Protein AF-A0A524N3B2-F1 (afdb_monomer_lite)

Foldseek 3Di:
DDVLVVLLVVLVVVLVVLLVQLVVQLVPDPDPVSVVVSVVSNVVNVVSVVVSVVVSVVPDPDD

Structure (mmCIF, N/CA/C/O backbone):
data_AF-A0A524N3B2-F1
#
_entry.id   AF-A0A524N3B2-F1
#
loop_
_atom_site.group_PDB
_atom_site.id
_atom_site.type_symbol
_atom_site.label_atom_id
_atom_site.label_alt_id
_atom_site.label_comp_id
_atom_site.label_asym_id
_atom_site.label_entity_id
_atom_site.label_seq_id
_atom_site.pdbx_PDB_ins_code
_atom_site.Cartn_x
_atom_site.Cartn_y
_atom_site.Cartn_z
_atom_site.occupancy
_atom_site.B_iso_or_equiv
_atom_site.auth_seq_id
_atom_site.auth_comp_id
_atom_site.auth_asym_id
_atom_site.auth_atom_id
_atom_site.pdbx_PDB_model_num
ATOM 1 N N . MET A 1 1 ? -16.094 10.837 16.643 1.00 65.50 1 MET A N 1
ATOM 2 C CA . MET A 1 1 ? -15.711 9.774 15.678 1.00 65.50 1 MET A CA 1
ATOM 3 C C . MET A 1 1 ? -15.289 8.538 16.461 1.00 65.50 1 MET A C 1
ATOM 5 O O . MET A 1 1 ? -14.657 8.704 17.493 1.00 65.50 1 MET A O 1
ATOM 9 N N . ASN A 1 2 ? -15.659 7.330 16.024 1.00 88.25 2 ASN A N 1
ATOM 10 C CA . ASN A 1 2 ? -15.265 6.096 16.717 1.00 88.25 2 ASN A CA 1
ATOM 11 C C . ASN A 1 2 ? -13.765 5.813 16.449 1.00 88.25 2 ASN A C 1
ATOM 13 O O . ASN A 1 2 ? -13.397 5.706 15.274 1.00 88.25 2 ASN A O 1
ATOM 17 N N . PRO A 1 3 ? -12.908 5.701 17.484 1.00 88.19 3 PRO A N 1
ATOM 18 C CA . PRO A 1 3 ? -11.465 5.498 17.322 1.00 88.19 3 PRO A CA 1
ATOM 19 C C . PRO A 1 3 ? -11.117 4.217 16.553 1.00 88.19 3 PRO A C 1
ATOM 21 O O . PRO A 1 3 ? -10.154 4.203 15.788 1.00 88.19 3 PRO A O 1
ATOM 24 N N . GLU A 1 4 ? -11.930 3.167 16.667 1.00 90.25 4 GLU A N 1
ATOM 25 C CA . GLU A 1 4 ? -11.742 1.924 15.917 1.00 90.25 4 GLU A CA 1
ATOM 26 C C . GLU A 1 4 ? -11.912 2.142 14.408 1.00 90.25 4 GLU A C 1
ATOM 28 O O . GLU A 1 4 ? -11.123 1.645 13.605 1.00 90.25 4 GLU A O 1
ATOM 33 N N . ARG A 1 5 ? -12.912 2.943 14.011 1.00 93.12 5 ARG A N 1
ATOM 34 C CA . ARG A 1 5 ? -13.153 3.280 12.599 1.00 93.12 5 ARG A CA 1
ATOM 35 C C . ARG A 1 5 ? -12.002 4.085 12.011 1.00 93.12 5 ARG A C 1
ATOM 37 O O . ARG A 1 5 ? -11.624 3.833 10.872 1.00 93.12 5 ARG A O 1
ATOM 44 N N . ILE A 1 6 ? -11.458 5.029 12.783 1.00 94.94 6 ILE A N 1
ATOM 45 C CA . ILE A 1 6 ? -10.289 5.816 12.369 1.00 94.94 6 ILE A CA 1
ATOM 46 C C . ILE A 1 6 ? -9.113 4.875 12.130 1.00 94.94 6 ILE A C 1
ATOM 48 O O . ILE A 1 6 ? -8.514 4.911 11.064 1.00 94.94 6 ILE A O 1
ATOM 52 N N . LEU A 1 7 ? -8.837 3.979 13.079 1.00 94.25 7 LEU A N 1
ATOM 53 C CA . LEU A 1 7 ? -7.701 3.074 12.985 1.00 94.25 7 LEU A CA 1
ATOM 54 C C . LEU A 1 7 ? -7.814 2.089 11.814 1.00 94.25 7 LEU A C 1
ATOM 56 O O . LEU A 1 7 ? -6.851 1.925 11.067 1.00 94.25 7 LEU A O 1
ATOM 60 N N . LYS A 1 8 ? -8.994 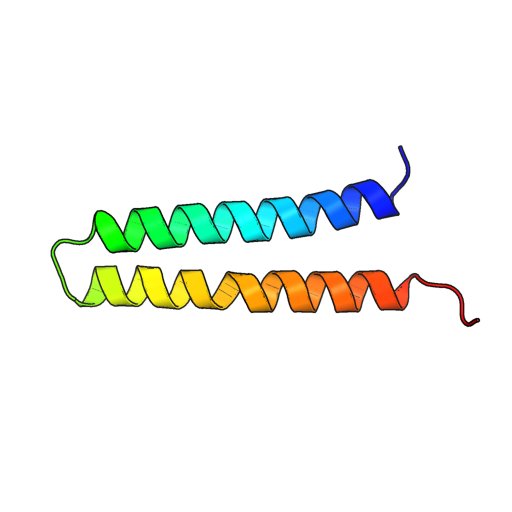1.480 11.616 1.00 95.19 8 LYS A N 1
ATOM 61 C CA . LYS A 1 8 ? -9.291 0.658 10.428 1.00 95.19 8 LYS A CA 1
ATOM 62 C C . LYS A 1 8 ? -9.026 1.445 9.145 1.00 95.19 8 LYS A C 1
ATOM 64 O O . LYS A 1 8 ? -8.333 0.954 8.258 1.00 95.19 8 LYS A O 1
ATOM 69 N N . GLY A 1 9 ? -9.538 2.675 9.078 1.00 97.25 9 GLY A N 1
ATOM 70 C CA . GLY A 1 9 ? -9.323 3.577 7.950 1.00 97.25 9 GLY A CA 1
ATOM 71 C C . GLY A 1 9 ? -7.843 3.859 7.691 1.00 97.25 9 GLY A C 1
ATOM 72 O O . GLY A 1 9 ? -7.413 3.772 6.547 1.00 97.25 9 GLY A O 1
ATOM 73 N N . THR A 1 10 ? -7.053 4.119 8.735 1.00 97.06 10 THR A N 1
ATOM 74 C CA . THR A 1 10 ? -5.611 4.382 8.619 1.00 97.06 10 THR A CA 1
ATOM 75 C C . THR A 1 10 ? -4.856 3.200 8.019 1.00 97.06 10 THR A C 1
ATOM 77 O O . THR A 1 1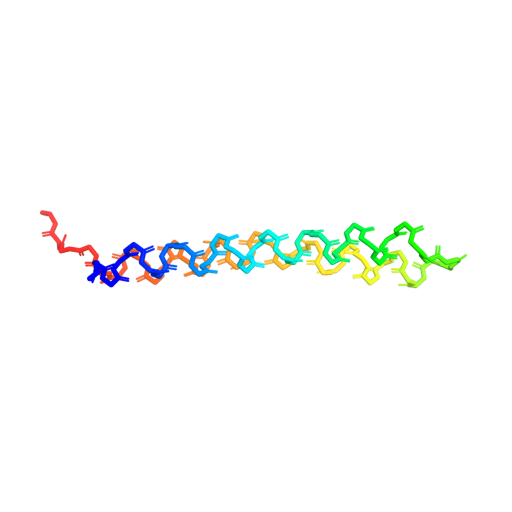0 ? -4.066 3.401 7.101 1.00 97.06 10 THR A O 1
ATOM 80 N N . PHE A 1 11 ? -5.105 1.970 8.483 1.00 97.75 11 PHE A N 1
ATOM 81 C CA . PHE A 1 11 ? -4.428 0.787 7.935 1.00 97.75 11 PHE A CA 1
ATOM 82 C C . PHE A 1 11 ? -4.820 0.511 6.482 1.00 97.75 11 PHE A C 1
ATOM 84 O O . PHE A 1 11 ? -3.951 0.203 5.668 1.00 97.75 11 PHE A O 1
ATOM 91 N N . LEU A 1 12 ? -6.102 0.667 6.137 1.00 98.19 12 LEU A N 1
ATOM 92 C CA . LEU A 1 12 ? -6.563 0.518 4.754 1.00 98.19 12 LEU A CA 1
ATOM 93 C C . LEU A 1 12 ? -5.965 1.590 3.839 1.00 98.19 12 LEU A C 1
ATOM 95 O O . LEU A 1 12 ? -5.500 1.270 2.747 1.00 98.19 12 LEU A O 1
ATOM 99 N N . LEU A 1 13 ? -5.931 2.845 4.293 1.00 98.44 13 LEU A N 1
ATOM 100 C CA . LEU A 1 13 ? -5.335 3.945 3.542 1.00 98.44 13 LEU A CA 1
ATOM 101 C C . LEU A 1 13 ? -3.829 3.738 3.352 1.00 98.44 13 LEU A C 1
ATOM 103 O O . LEU A 1 13 ? -3.333 3.922 2.246 1.00 98.44 13 LEU A O 1
ATOM 107 N N . ALA A 1 14 ? -3.112 3.310 4.394 1.00 98.31 14 ALA A N 1
ATOM 108 C CA . ALA A 1 14 ? -1.685 3.009 4.316 1.00 98.31 14 ALA A CA 1
ATOM 109 C C . ALA A 1 14 ? -1.394 1.850 3.349 1.00 98.31 14 ALA A C 1
ATOM 111 O O . 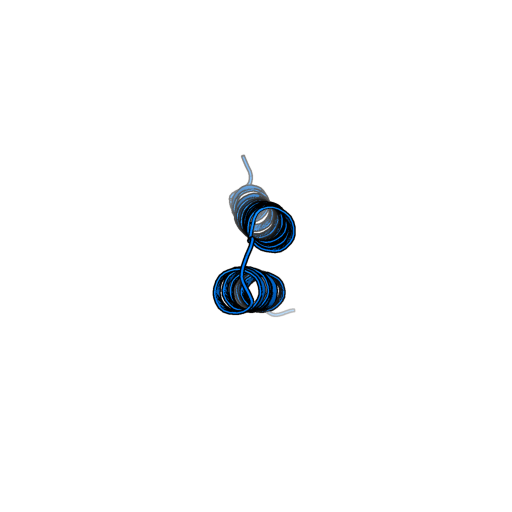ALA A 1 14 ? -0.501 1.961 2.511 1.00 98.31 14 ALA A O 1
ATOM 112 N N . ALA A 1 15 ? -2.175 0.767 3.412 1.00 98.50 15 ALA A N 1
ATOM 113 C CA . ALA A 1 15 ? -2.051 -0.363 2.494 1.00 98.50 15 ALA A CA 1
ATOM 114 C C . ALA A 1 15 ? -2.326 0.053 1.038 1.00 98.50 15 ALA A C 1
ATOM 116 O O . ALA A 1 15 ? -1.568 -0.307 0.139 1.00 98.50 15 ALA A O 1
ATOM 117 N N . PHE A 1 16 ? -3.364 0.860 0.802 1.00 98.56 16 PHE A N 1
ATOM 118 C CA . PHE A 1 16 ? -3.696 1.356 -0.533 1.00 98.56 16 PHE A CA 1
ATOM 119 C C . PHE A 1 16 ? -2.639 2.327 -1.076 1.00 98.56 16 PHE A C 1
ATOM 121 O O . PHE A 1 16 ? -2.233 2.208 -2.230 1.00 98.56 16 PHE A O 1
ATOM 128 N N . ALA A 1 17 ? -2.131 3.238 -0.244 1.00 98.56 17 ALA A N 1
ATOM 129 C CA . ALA A 1 17 ? -1.036 4.128 -0.618 1.00 98.56 17 ALA A CA 1
ATOM 130 C C . ALA A 1 17 ? 0.241 3.342 -0.964 1.00 98.56 17 ALA A C 1
ATOM 132 O O . ALA A 1 17 ? 0.881 3.634 -1.972 1.00 98.56 17 ALA A O 1
ATOM 133 N N . SER A 1 18 ? 0.573 2.304 -0.187 1.00 98.44 18 SER A N 1
ATOM 134 C CA . SER A 1 18 ? 1.703 1.407 -0.473 1.00 98.44 18 SER A CA 1
ATOM 135 C C . SER A 1 18 ? 1.516 0.649 -1.790 1.00 98.44 18 SER A C 1
ATOM 137 O O . SER A 1 18 ? 2.466 0.501 -2.554 1.00 98.44 18 SER A O 1
ATOM 139 N N . PHE A 1 19 ? 0.293 0.202 -2.087 1.00 98.50 19 PHE A N 1
ATOM 140 C CA . PHE A 1 19 ? -0.034 -0.433 -3.363 1.00 98.50 19 PHE A CA 1
ATOM 141 C C . PHE A 1 19 ? 0.164 0.524 -4.547 1.00 98.50 19 PHE A C 1
ATOM 143 O O . PHE A 1 19 ? 0.845 0.175 -5.509 1.00 98.50 19 PHE A O 1
ATOM 150 N N . LEU A 1 20 ? -0.372 1.746 -4.463 1.00 98.62 20 LEU A N 1
ATOM 151 C CA . LEU A 1 20 ? -0.194 2.754 -5.511 1.00 98.62 20 LEU A CA 1
ATOM 152 C C . LEU A 1 20 ? 1.282 3.098 -5.725 1.00 98.62 20 LEU A C 1
ATOM 154 O O . LEU A 1 20 ? 1.725 3.184 -6.868 1.00 98.62 20 LEU A O 1
ATOM 158 N N . LEU A 1 21 ? 2.046 3.246 -4.640 1.00 98.38 21 LEU A N 1
ATOM 159 C CA . LEU A 1 21 ? 3.482 3.499 -4.706 1.00 98.38 21 LEU A CA 1
ATOM 160 C C . LEU A 1 21 ? 4.236 2.337 -5.371 1.00 98.38 21 LEU A C 1
ATOM 162 O O . LEU A 1 21 ? 5.076 2.576 -6.232 1.00 98.38 21 LEU A O 1
ATOM 166 N N . SER A 1 22 ? 3.911 1.091 -5.017 1.00 98.50 22 SER A N 1
ATOM 167 C CA . SER A 1 22 ? 4.490 -0.116 -5.625 1.00 98.50 22 SER A CA 1
ATOM 168 C C . SER A 1 22 ? 4.272 -0.150 -7.140 1.00 98.50 22 SER A C 1
ATOM 170 O O . SER A 1 22 ? 5.231 -0.303 -7.898 1.00 98.50 22 SER A O 1
ATOM 172 N N . VAL A 1 23 ? 3.029 0.062 -7.583 1.00 98.38 23 VAL A N 1
ATOM 173 C CA . VAL A 1 23 ? 2.668 0.106 -9.006 1.00 98.38 23 VAL A CA 1
ATOM 174 C C . V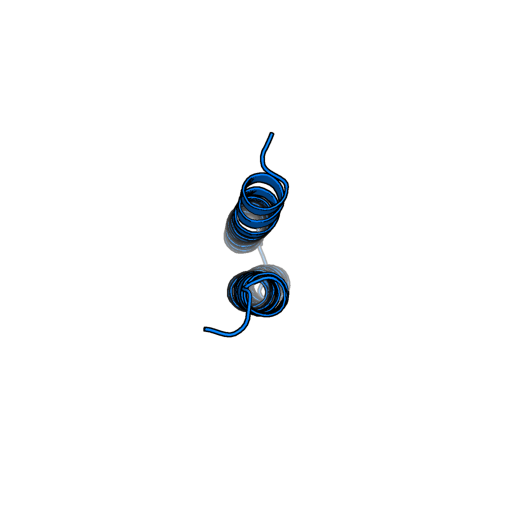AL A 1 23 ? 3.383 1.265 -9.705 1.00 98.38 23 VAL A C 1
ATOM 176 O O . VAL A 1 23 ? 3.971 1.062 -10.765 1.00 98.38 23 VAL A O 1
ATOM 179 N N . ALA A 1 24 ? 3.393 2.459 -9.107 1.00 98.38 24 ALA A N 1
ATOM 180 C CA . ALA A 1 24 ? 4.063 3.621 -9.683 1.00 98.38 24 ALA A CA 1
ATOM 181 C C . ALA A 1 24 ? 5.563 3.366 -9.899 1.00 98.38 24 ALA A C 1
ATOM 183 O O . ALA A 1 24 ? 6.050 3.569 -11.007 1.00 98.38 24 ALA A O 1
ATOM 184 N N . ILE A 1 25 ? 6.270 2.853 -8.885 1.00 97.94 25 ILE A N 1
ATOM 185 C CA . ILE A 1 25 ? 7.701 2.529 -8.980 1.00 97.94 25 ILE A CA 1
ATOM 186 C C . ILE A 1 25 ? 7.941 1.443 -10.033 1.00 97.94 25 ILE A C 1
ATOM 188 O O . ILE A 1 25 ? 8.804 1.607 -10.890 1.00 97.94 25 ILE A O 1
ATOM 192 N N . TYR A 1 26 ? 7.170 0.351 -10.005 1.00 98.19 26 TYR A N 1
ATOM 193 C CA . TYR A 1 26 ? 7.381 -0.777 -10.914 1.00 98.19 26 TYR A CA 1
ATOM 194 C C . TYR A 1 26 ? 7.248 -0.378 -12.388 1.00 98.19 26 TYR A C 1
ATOM 196 O O . TYR A 1 26 ? 8.048 -0.806 -13.218 1.00 98.19 26 TYR A O 1
ATOM 204 N N . PHE A 1 27 ? 6.239 0.433 -12.721 1.00 97.69 27 PHE A N 1
ATOM 205 C CA . PHE A 1 27 ? 5.977 0.832 -14.106 1.00 97.69 27 PHE A CA 1
ATOM 206 C C . PHE A 1 27 ? 6.799 2.039 -14.575 1.00 97.69 27 PHE A C 1
ATOM 208 O O . PHE A 1 27 ? 6.960 2.197 -15.781 1.00 97.69 27 PHE A O 1
ATOM 215 N N . GLN A 1 28 ? 7.321 2.871 -13.668 1.00 98.00 28 GLN A N 1
ATOM 216 C CA . GLN A 1 28 ? 8.225 3.980 -14.014 1.00 98.00 28 GLN A CA 1
ATOM 217 C C . GLN A 1 28 ? 9.703 3.569 -14.064 1.00 98.00 28 GLN A C 1
ATOM 219 O O . GLN A 1 28 ? 10.530 4.354 -14.512 1.00 98.00 28 GLN A O 1
ATOM 224 N N . ALA A 1 29 ? 10.050 2.369 -13.595 1.00 97.00 29 ALA A N 1
ATOM 225 C CA . ALA A 1 29 ? 11.423 1.887 -13.592 1.00 97.00 29 ALA A CA 1
ATOM 226 C C . ALA A 1 29 ? 11.903 1.444 -14.987 1.00 97.00 29 ALA A C 1
ATOM 228 O O . ALA A 1 29 ? 11.329 0.538 -15.609 1.00 97.00 29 ALA A O 1
ATOM 229 N N . ASP A 1 30 ? 13.017 2.034 -15.424 1.00 97.12 30 ASP A N 1
ATOM 230 C CA . ASP A 1 30 ? 13.719 1.682 -16.665 1.00 97.12 30 ASP A CA 1
ATOM 231 C C . ASP A 1 30 ? 14.654 0.471 -16.502 1.00 97.12 30 ASP A C 1
ATOM 233 O O . ASP A 1 30 ? 15.026 -0.169 -17.487 1.00 97.12 30 ASP A O 1
ATOM 237 N N . ASP A 1 31 ? 15.011 0.120 -15.265 1.00 97.50 31 ASP A N 1
ATOM 238 C CA . ASP A 1 31 ? 15.926 -0.967 -14.931 1.00 97.50 31 ASP A CA 1
ATOM 239 C C . ASP A 1 31 ? 15.275 -2.065 -14.069 1.00 97.50 31 ASP A C 1
ATOM 241 O O . ASP A 1 31 ? 14.131 -1.978 -13.606 1.00 97.50 31 ASP A O 1
ATOM 245 N N . MET A 1 32 ? 16.009 -3.167 -13.898 1.00 97.06 32 MET A N 1
ATOM 246 C CA . MET A 1 32 ? 1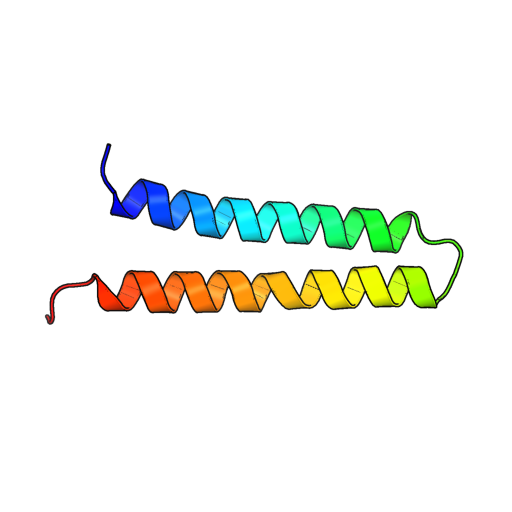5.555 -4.316 -13.111 1.00 97.06 32 MET A CA 1
ATOM 247 C C . MET A 1 32 ? 15.456 -3.974 -11.619 1.00 97.06 32 MET A C 1
ATOM 249 O O . MET A 1 32 ? 14.516 -4.404 -10.950 1.00 97.06 32 MET A O 1
ATOM 253 N N . ASP A 1 33 ? 16.401 -3.186 -11.108 1.00 97.44 33 ASP A N 1
ATOM 254 C CA . ASP A 1 33 ? 16.486 -2.843 -9.689 1.00 97.44 33 ASP A CA 1
ATOM 255 C C . ASP A 1 33 ? 15.300 -1.971 -9.258 1.00 97.44 33 ASP A C 1
ATOM 257 O O . ASP A 1 33 ? 14.681 -2.230 -8.222 1.00 97.44 33 ASP A O 1
ATOM 261 N N . GLY A 1 34 ? 14.886 -1.006 -10.084 1.00 97.25 34 GLY A N 1
ATOM 262 C CA . GLY A 1 34 ? 13.681 -0.215 -9.851 1.00 97.25 34 GLY A CA 1
ATOM 263 C C . GLY A 1 34 ? 12.412 -1.072 -9.836 1.00 97.25 34 GLY A C 1
ATOM 264 O O . GLY A 1 34 ? 11.558 -0.906 -8.960 1.00 97.25 34 GLY A O 1
ATOM 265 N N . ARG A 1 35 ? 12.305 -2.065 -10.727 1.00 97.69 35 ARG A N 1
ATOM 266 C CA . ARG A 1 35 ? 11.181 -3.020 -10.714 1.00 97.69 35 ARG A CA 1
ATOM 267 C C . ARG A 1 35 ? 11.176 -3.874 -9.448 1.00 97.69 35 ARG A C 1
ATOM 269 O O . ARG A 1 35 ? 10.117 -4.059 -8.847 1.00 97.69 35 ARG A O 1
ATOM 276 N N . LEU A 1 36 ? 12.338 -4.355 -9.008 1.00 98.31 36 LEU A N 1
ATOM 277 C CA . LEU A 1 36 ? 12.471 -5.088 -7.747 1.00 98.31 36 LEU A CA 1
ATOM 278 C C . LEU A 1 36 ? 12.055 -4.221 -6.556 1.00 98.31 36 LEU A C 1
ATOM 280 O O . LEU A 1 36 ? 11.298 -4.693 -5.709 1.00 98.31 36 LEU A O 1
ATOM 284 N N . ASN A 1 37 ? 12.446 -2.946 -6.526 1.00 97.88 37 ASN A N 1
ATOM 285 C CA . ASN A 1 37 ? 12.008 -2.001 -5.497 1.00 97.88 37 ASN A CA 1
ATOM 286 C C . ASN A 1 37 ? 10.478 -1.871 -5.462 1.00 97.88 37 ASN A C 1
ATOM 288 O O . ASN A 1 37 ? 9.880 -1.941 -4.388 1.00 97.88 37 ASN A O 1
ATOM 292 N N . GLY A 1 38 ? 9.831 -1.768 -6.628 1.00 97.69 38 GLY A N 1
ATOM 293 C CA . GLY A 1 38 ? 8.370 -1.787 -6.733 1.00 97.69 38 GLY A CA 1
ATOM 294 C C . GLY A 1 38 ? 7.755 -3.049 -6.117 1.00 97.69 38 GLY A C 1
ATOM 295 O O . GLY A 1 38 ? 6.807 -2.950 -5.334 1.00 97.69 38 GLY A O 1
ATOM 296 N N . ILE A 1 39 ? 8.323 -4.228 -6.391 1.00 97.88 39 ILE A N 1
ATOM 297 C CA . ILE A 1 39 ? 7.874 -5.508 -5.812 1.00 97.88 39 ILE A CA 1
ATOM 298 C C . ILE A 1 39 ? 8.080 -5.539 -4.289 1.00 97.88 39 ILE A C 1
ATOM 300 O O . ILE A 1 39 ? 7.162 -5.925 -3.562 1.00 97.88 39 ILE A O 1
ATOM 304 N N . TYR A 1 40 ? 9.238 -5.098 -3.788 1.00 97.81 40 TYR A N 1
ATOM 305 C CA . TYR A 1 40 ? 9.522 -5.044 -2.350 1.00 97.81 40 TYR A CA 1
ATOM 306 C C . TYR A 1 40 ? 8.526 -4.153 -1.602 1.00 97.81 40 TYR A C 1
ATOM 308 O O . TYR A 1 40 ? 8.017 -4.558 -0.557 1.00 97.81 40 TYR A O 1
ATOM 316 N N . VAL A 1 41 ? 8.174 -2.994 -2.166 1.00 98.00 41 VAL A N 1
ATOM 317 C CA . VAL A 1 41 ? 7.124 -2.117 -1.619 1.00 98.00 41 VAL A CA 1
ATOM 318 C C . VAL A 1 41 ? 5.746 -2.790 -1.687 1.00 98.00 41 VAL A C 1
ATOM 320 O O . VAL A 1 41 ? 4.927 -2.633 -0.781 1.00 98.00 41 VAL A O 1
ATOM 323 N N . GLY A 1 42 ? 5.485 -3.594 -2.719 1.00 97.75 42 GLY A N 1
ATOM 324 C CA . GLY A 1 42 ? 4.250 -4.375 -2.844 1.00 97.75 42 GLY A CA 1
ATOM 325 C C . GLY A 1 42 ? 4.063 -5.388 -1.708 1.00 97.75 42 GLY A C 1
ATOM 326 O O . GLY A 1 42 ? 2.958 -5.538 -1.186 1.00 97.75 42 GLY A O 1
ATOM 327 N N . ILE A 1 43 ? 5.146 -6.022 -1.248 1.00 97.94 43 ILE A N 1
ATOM 328 C CA . ILE A 1 43 ? 5.137 -6.974 -0.118 1.00 97.94 43 ILE A CA 1
ATOM 329 C C . ILE A 1 43 ? 4.786 -6.286 1.217 1.00 97.94 43 ILE A C 1
ATOM 331 O O . ILE A 1 43 ? 4.319 -6.934 2.160 1.00 97.94 43 ILE A O 1
ATOM 335 N N . TRP A 1 44 ? 4.927 -4.964 1.322 1.00 98.06 44 TRP A N 1
ATOM 336 C CA . TRP A 1 44 ? 4.514 -4.243 2.528 1.00 98.06 44 TRP A CA 1
ATOM 337 C C . TRP A 1 44 ? 2.992 -4.210 2.693 1.00 98.06 44 TRP A C 1
ATOM 339 O O . TRP A 1 44 ? 2.521 -4.200 3.826 1.00 98.06 44 TRP A O 1
ATOM 349 N N . VAL A 1 45 ? 2.209 -4.285 1.610 1.00 98.44 45 VAL A N 1
ATOM 350 C CA . VAL A 1 45 ? 0.733 -4.284 1.659 1.00 98.44 45 VAL A CA 1
ATOM 351 C C . VAL A 1 45 ? 0.177 -5.383 2.582 1.00 98.44 45 VAL A C 1
ATOM 353 O O . VAL A 1 45 ? -0.519 -5.037 3.543 1.00 98.44 45 VAL A O 1
ATOM 356 N N . PRO A 1 46 ? 0.482 -6.685 2.383 1.00 97.75 46 PRO A N 1
ATOM 357 C CA . PRO A 1 46 ? 0.018 -7.728 3.298 1.00 97.75 46 PRO A CA 1
ATOM 358 C C . PRO A 1 46 ? 0.568 -7.555 4.721 1.00 97.75 46 PRO A C 1
ATOM 360 O O . PRO A 1 46 ? -0.139 -7.864 5.677 1.00 97.75 46 PRO A O 1
ATOM 363 N N . SER A 1 47 ? 1.774 -7.000 4.887 1.00 98.12 47 SER A N 1
ATOM 364 C CA . SER A 1 47 ? 2.367 -6.736 6.209 1.00 98.12 47 SER A CA 1
ATOM 365 C C . SER A 1 47 ? 1.616 -5.640 6.982 1.00 98.12 47 SER A C 1
ATOM 367 O O . SER A 1 47 ? 1.337 -5.798 8.170 1.00 98.12 47 SER A O 1
ATOM 369 N N . ILE A 1 48 ? 1.222 -4.553 6.308 1.00 98.25 48 ILE A N 1
ATOM 370 C CA . ILE A 1 48 ? 0.426 -3.454 6.882 1.00 98.25 48 ILE A CA 1
ATOM 371 C C . ILE A 1 48 ? -0.965 -3.958 7.279 1.00 98.25 48 ILE A C 1
ATOM 373 O O . ILE A 1 48 ? -1.448 -3.644 8.368 1.00 98.25 48 ILE A O 1
ATOM 377 N N . LEU A 1 49 ? -1.606 -4.756 6.419 1.00 97.88 49 LEU A N 1
ATOM 378 C CA . LEU A 1 49 ? -2.923 -5.331 6.703 1.00 97.88 49 LEU A CA 1
ATOM 379 C C . LEU A 1 49 ? -2.871 -6.327 7.867 1.00 97.88 49 LEU A C 1
ATOM 381 O O . LEU A 1 49 ? -3.740 -6.279 8.737 1.00 97.88 49 LEU A O 1
ATOM 385 N N . ALA A 1 50 ? -1.844 -7.181 7.922 1.00 97.62 50 ALA A N 1
ATOM 386 C CA . ALA A 1 50 ? -1.629 -8.108 9.031 1.00 97.62 50 ALA A CA 1
ATOM 387 C C . ALA A 1 50 ? -1.407 -7.363 10.356 1.00 97.62 50 ALA A C 1
ATOM 389 O O . ALA A 1 50 ? -2.033 -7.700 11.362 1.00 97.62 50 ALA A O 1
ATOM 390 N N . LEU A 1 51 ? -0.588 -6.304 10.350 1.00 96.69 51 LEU A N 1
ATOM 391 C CA . LEU A 1 51 ? -0.402 -5.438 11.515 1.00 96.69 51 LEU A CA 1
ATOM 392 C C . LEU A 1 51 ? -1.719 -4.774 11.936 1.00 96.69 51 LEU A C 1
ATOM 394 O O . LEU A 1 51 ? -2.047 -4.753 13.122 1.00 96.69 51 LEU A O 1
ATOM 398 N N . GLY A 1 52 ? -2.495 -4.272 10.975 1.00 95.94 52 GLY A N 1
ATOM 399 C CA . GLY A 1 52 ? -3.809 -3.701 11.238 1.00 95.94 52 GLY A CA 1
ATOM 400 C C . GLY A 1 52 ? -4.737 -4.698 11.920 1.00 95.94 52 GLY A C 1
ATOM 401 O O . GLY A 1 52 ? -5.269 -4.405 12.991 1.00 95.94 52 GLY A O 1
ATOM 402 N N . ALA A 1 53 ? -4.872 -5.897 11.351 1.00 95.44 53 ALA A N 1
ATOM 403 C CA . ALA A 1 53 ? -5.669 -6.977 11.922 1.00 95.44 53 ALA A CA 1
ATOM 404 C C . ALA A 1 53 ? -5.217 -7.336 13.346 1.00 95.44 53 ALA A C 1
ATOM 406 O O . ALA A 1 53 ? -6.058 -7.436 14.237 1.00 95.44 53 ALA A O 1
ATOM 407 N N . PHE A 1 54 ? -3.907 -7.443 13.586 1.00 95.31 54 PHE A N 1
ATOM 408 C CA . PHE A 1 54 ? -3.340 -7.721 14.906 1.00 95.31 54 PHE A CA 1
ATOM 409 C C . PHE A 1 54 ? -3.699 -6.643 15.943 1.00 95.31 54 PHE A C 1
ATOM 411 O O . PHE A 1 54 ? -4.214 -6.952 17.019 1.00 95.31 54 PHE A O 1
ATOM 418 N N . VAL A 1 55 ? -3.496 -5.364 15.611 1.00 94.12 55 VAL A N 1
ATOM 419 C CA . VAL A 1 55 ? -3.791 -4.239 16.518 1.00 94.12 55 VAL A CA 1
ATOM 420 C C . VAL A 1 55 ? -5.293 -4.113 16.796 1.00 94.12 55 VAL A C 1
ATOM 422 O O . VAL A 1 55 ? -5.697 -3.741 17.900 1.00 94.12 55 VAL A O 1
ATOM 425 N N . LEU A 1 56 ? -6.132 -4.396 15.800 1.00 91.81 56 LEU A N 1
ATOM 426 C CA . LEU A 1 56 ? -7.588 -4.350 15.926 1.00 91.81 56 LEU A CA 1
ATOM 427 C C . LEU A 1 56 ? -8.136 -5.529 16.734 1.00 91.81 56 LEU A C 1
ATOM 429 O O . LEU A 1 56 ? -9.008 -5.316 17.574 1.00 91.81 56 LEU A O 1
ATOM 433 N N . ALA A 1 57 ? -7.587 -6.731 16.550 1.00 90.31 57 ALA A N 1
ATOM 434 C CA . ALA A 1 57 ? -7.940 -7.909 17.338 1.00 90.31 57 ALA A CA 1
ATOM 435 C C . ALA A 1 57 ? -7.641 -7.710 18.830 1.00 90.31 57 ALA A C 1
ATOM 437 O O . ALA A 1 57 ? -8.464 -8.068 19.666 1.00 90.31 57 ALA A O 1
ATOM 438 N N . HIS A 1 58 ? -6.525 -7.056 19.172 1.00 79.44 58 HIS A N 1
ATOM 439 C CA . HIS A 1 58 ? -6.193 -6.734 20.565 1.00 79.44 58 HIS A CA 1
ATOM 440 C C . HIS A 1 58 ? -7.211 -5.797 21.245 1.00 79.44 58 HIS A C 1
ATOM 442 O O . HIS A 1 58 ? -7.280 -5.748 22.470 1.00 79.44 58 HIS A O 1
ATOM 448 N N . ARG A 1 59 ? -8.003 -5.039 20.474 1.00 72.62 59 ARG A N 1
ATOM 449 C CA . ARG A 1 59 ? -9.037 -4.142 21.015 1.00 72.62 59 ARG A CA 1
ATOM 450 C C . ARG A 1 59 ? -10.434 -4.757 21.075 1.00 72.62 59 ARG A C 1
ATOM 452 O O . ARG A 1 59 ? -11.328 -4.115 21.622 1.00 72.62 59 ARG A O 1
ATOM 459 N N . ALA A 1 60 ? -10.639 -5.955 20.529 1.00 67.44 60 ALA A N 1
ATOM 460 C CA . ALA A 1 60 ? -11.904 -6.657 20.690 1.00 67.44 60 ALA A CA 1
ATOM 461 C C . ALA A 1 60 ? -12.010 -7.171 22.140 1.00 67.44 60 ALA A C 1
ATOM 463 O O . ALA A 1 60 ? -11.072 -7.819 22.611 1.00 67.44 60 ALA A O 1
ATOM 464 N N . PRO A 1 61 ? -13.102 -6.885 22.873 1.00 60.38 61 PRO A N 1
ATOM 465 C CA . PRO A 1 61 ? -13.304 -7.486 24.185 1.00 60.38 61 PRO A CA 1
ATOM 466 C C . PRO A 1 61 ? -13.341 -9.020 24.048 1.00 60.38 61 PRO A C 1
ATOM 468 O O . PRO A 1 61 ? -13.878 -9.514 23.051 1.00 60.38 61 PRO A O 1
ATOM 471 N N . PRO A 1 62 ? -12.768 -9.776 25.006 1.00 62.53 62 PRO A N 1
ATOM 472 C CA . PRO A 1 62 ? -12.919 -11.226 25.026 1.00 62.53 62 PRO A CA 1
ATOM 473 C C . PRO A 1 62 ? -14.415 -11.561 25.043 1.00 62.53 62 PRO A C 1
ATOM 475 O O . PRO A 1 62 ? -15.169 -10.977 25.822 1.00 62.53 62 PRO A O 1
ATOM 478 N N . GLN A 1 63 ? -14.819 -12.424 24.110 1.00 60.41 63 GLN A N 1
ATOM 479 C CA . GLN A 1 63 ? -16.196 -12.887 23.931 1.00 60.41 63 GLN A CA 1
ATOM 480 C C . GLN A 1 63 ? -16.540 -13.940 24.979 1.00 60.41 63 GLN A C 1
ATOM 482 O O . GLN A 1 63 ? -15.671 -14.812 25.211 1.00 60.41 63 GLN A O 1
#

Radius of gyration: 15.08 Å; chains: 1; bound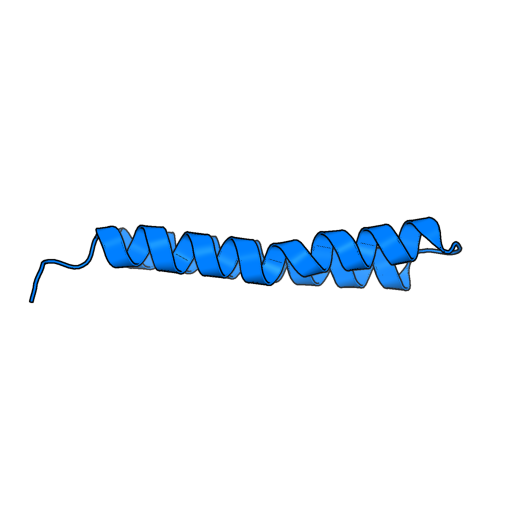ing box: 33×23×42 Å

pLDDT: mean 93.43, std 9.92, range [60.38, 98.62]

Sequence (63 aa):
MNPERILKGTFLLAAFASFLLSVAIYFQADDMDGRLNGIYVGIWVPSILALGAFVLAHRAPPQ

Secondary structure (DSSP, 8-state):
--HHHHHHHHHHHHHHHHHHHHHHHHHH-SSHHHHHHHHHHHHHHHHHHHHHHHHHHTTSPP-